Protein AF-A0A4V3BVM6-F1 (afdb_monomer_lite)

Structure (mmCIF, N/CA/C/O backbone):
data_AF-A0A4V3BVM6-F1
#
_entry.id   AF-A0A4V3BVM6-F1
#
loop_
_atom_site.group_PDB
_atom_site.id
_atom_site.type_symbol
_atom_site.label_atom_id
_atom_site.label_alt_id
_atom_site.label_comp_id
_atom_site.label_asym_id
_atom_site.label_entity_id
_atom_site.label_seq_id
_atom_site.pdbx_PDB_ins_code
_atom_site.Cartn_x
_atom_site.Cartn_y
_atom_site.Cartn_z
_atom_site.occupancy
_atom_site.B_iso_or_equiv
_atom_site.auth_seq_id
_atom_site.auth_comp_id
_atom_site.auth_asym_id
_atom_site.auth_atom_id
_atom_site.pdbx_PDB_model_num
ATOM 1 N N . MET A 1 1 ? 6.629 -13.215 -13.857 1.00 62.59 1 MET A N 1
ATOM 2 C CA . MET A 1 1 ? 6.560 -13.419 -12.388 1.00 62.59 1 MET A CA 1
ATOM 3 C C . MET A 1 1 ? 6.311 -12.114 -11.626 1.00 62.59 1 MET A C 1
ATOM 5 O O . MET A 1 1 ? 5.392 -12.102 -10.823 1.00 62.59 1 MET A O 1
ATOM 9 N N . LEU A 1 2 ? 7.014 -11.007 -11.920 1.00 80.50 2 LEU A N 1
ATOM 10 C CA . LEU A 1 2 ? 6.785 -9.691 -11.283 1.00 80.50 2 LEU A CA 1
ATOM 11 C C . LEU A 1 2 ? 5.335 -9.172 -11.369 1.00 80.50 2 LEU A C 1
ATOM 13 O O . LEU A 1 2 ? 4.829 -8.633 -10.396 1.00 80.50 2 LEU A O 1
ATOM 17 N N . PHE A 1 3 ? 4.631 -9.411 -12.483 1.00 84.69 3 PHE A N 1
ATOM 18 C CA . PHE A 1 3 ? 3.216 -9.036 -12.629 1.00 84.69 3 PHE A CA 1
ATOM 19 C C . PHE A 1 3 ? 2.320 -9.600 -11.514 1.00 84.69 3 PHE A C 1
ATOM 21 O O . PHE A 1 3 ? 1.505 -8.877 -10.954 1.00 84.69 3 PHE A O 1
ATOM 28 N N . ILE A 1 4 ? 2.510 -10.873 -11.151 1.00 91.75 4 ILE A N 1
ATOM 29 C CA . ILE A 1 4 ? 1.725 -11.527 -10.094 1.00 91.75 4 ILE A CA 1
ATOM 30 C C . ILE A 1 4 ? 2.033 -10.885 -8.738 1.00 91.75 4 ILE A C 1
ATOM 32 O O . ILE A 1 4 ? 1.122 -10.665 -7.949 1.00 91.75 4 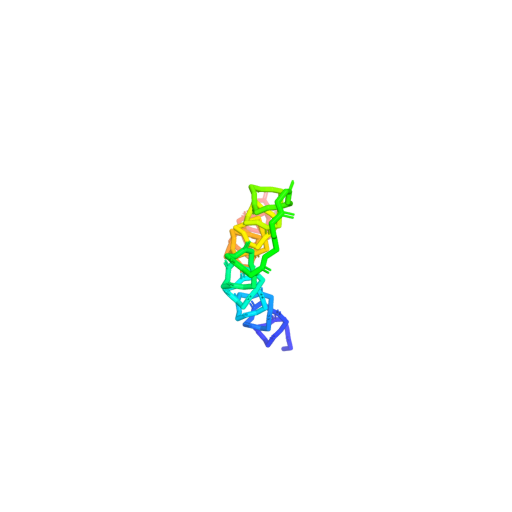ILE A O 1
ATOM 36 N N . VAL A 1 5 ? 3.295 -10.527 -8.485 1.00 92.44 5 VAL A N 1
ATOM 37 C CA . VAL A 1 5 ? 3.701 -9.842 -7.248 1.00 92.44 5 VAL A CA 1
ATOM 38 C C . VAL A 1 5 ? 3.006 -8.486 -7.128 1.00 92.44 5 VAL A C 1
ATOM 40 O O . VAL A 1 5 ? 2.430 -8.192 -6.083 1.00 92.44 5 VAL A O 1
ATOM 43 N N . TYR A 1 6 ? 2.990 -7.685 -8.197 1.00 93.25 6 TYR A N 1
ATOM 44 C CA . TYR A 1 6 ? 2.305 -6.389 -8.191 1.00 93.25 6 TYR A CA 1
ATOM 45 C C . TYR A 1 6 ? 0.782 -6.530 -8.104 1.00 93.25 6 TYR A C 1
ATOM 47 O O . TYR A 1 6 ? 0.145 -5.752 -7.401 1.00 93.25 6 TYR A O 1
ATOM 55 N N . ALA A 1 7 ? 0.193 -7.551 -8.731 1.00 92.81 7 ALA A N 1
ATOM 56 C CA . ALA A 1 7 ? -1.233 -7.842 -8.596 1.00 92.81 7 ALA A CA 1
ATOM 57 C C . ALA A 1 7 ? -1.606 -8.219 -7.150 1.00 92.81 7 ALA A C 1
ATOM 59 O O . ALA A 1 7 ? -2.580 -7.697 -6.612 1.00 92.81 7 ALA A O 1
ATOM 60 N N . ILE A 1 8 ? -0.805 -9.066 -6.493 1.00 96.25 8 ILE A N 1
ATOM 61 C CA . ILE A 1 8 ? -0.990 -9.417 -5.077 1.00 96.25 8 ILE A CA 1
ATOM 62 C C . ILE A 1 8 ? -0.824 -8.182 -4.193 1.00 96.25 8 ILE A C 1
ATOM 64 O O . ILE A 1 8 ? -1.622 -7.981 -3.283 1.00 96.25 8 ILE A O 1
ATOM 68 N N . LEU A 1 9 ? 0.175 -7.339 -4.461 1.00 95.94 9 LEU A N 1
ATOM 69 C CA . LEU A 1 9 ? 0.405 -6.118 -3.691 1.00 95.94 9 LEU A CA 1
ATOM 70 C C . LEU A 1 9 ? -0.756 -5.123 -3.839 1.00 95.94 9 LEU A C 1
ATOM 72 O O . LEU A 1 9 ? -1.156 -4.504 -2.856 1.00 95.94 9 LEU A O 1
ATOM 76 N N . LEU A 1 10 ? -1.334 -5.018 -5.039 1.00 96.50 10 LEU A N 1
ATOM 77 C CA . LEU A 1 10 ? -2.502 -4.181 -5.308 1.00 96.50 10 LEU A CA 1
ATOM 78 C C . LEU A 1 10 ? -3.734 -4.691 -4.551 1.00 96.50 10 LEU A C 1
ATOM 80 O O . LEU A 1 10 ? -4.350 -3.944 -3.794 1.00 96.50 10 LEU A O 1
ATOM 84 N N . VAL A 1 11 ? -4.074 -5.972 -4.719 1.00 97.81 11 VAL A N 1
ATOM 85 C CA . VAL A 1 11 ? -5.237 -6.584 -4.056 1.00 97.81 11 VAL A CA 1
ATOM 86 C C . VAL A 1 11 ? -5.058 -6.586 -2.536 1.00 97.81 11 VAL A C 1
ATOM 88 O O . VAL A 1 11 ? -5.993 -6.272 -1.802 1.00 97.81 11 VAL A O 1
ATOM 91 N N . GLY A 1 12 ? -3.845 -6.865 -2.058 1.00 97.12 12 GLY A N 1
ATOM 92 C CA . GLY A 1 12 ? -3.479 -6.774 -0.649 1.00 97.12 12 GLY A CA 1
ATOM 93 C C . GLY A 1 12 ? -3.642 -5.356 -0.101 1.00 97.12 12 GLY 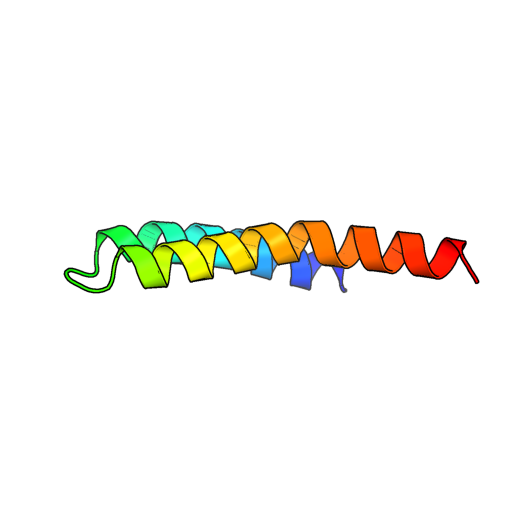A C 1
ATOM 94 O O . GLY A 1 12 ? -4.248 -5.185 0.952 1.00 97.12 12 GLY A O 1
ATOM 95 N N . GLY A 1 13 ? -3.193 -4.333 -0.832 1.00 96.50 13 GLY A N 1
ATOM 96 C CA . GLY A 1 13 ? -3.385 -2.931 -0.455 1.00 96.50 13 GLY A CA 1
ATOM 97 C C . GLY A 1 13 ? -4.862 -2.540 -0.348 1.00 96.50 13 GLY A C 1
ATOM 98 O O . GLY A 1 13 ? -5.267 -1.935 0.646 1.00 96.50 13 GLY A O 1
ATOM 99 N N . MET A 1 14 ? -5.690 -2.959 -1.313 1.00 97.44 14 MET A N 1
ATOM 100 C CA . MET A 1 14 ? -7.145 -2.751 -1.274 1.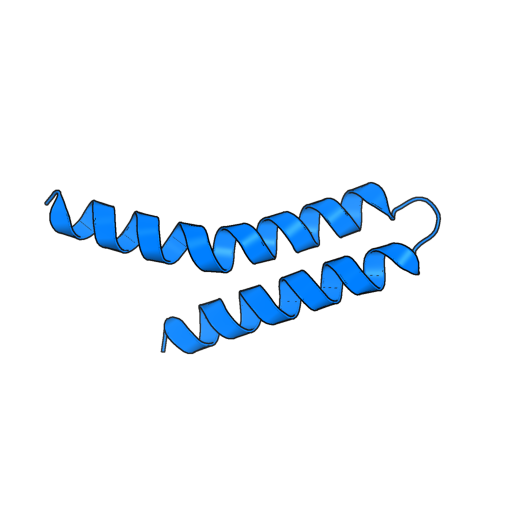00 97.44 14 MET A CA 1
ATOM 101 C C . MET A 1 14 ? -7.794 -3.443 -0.071 1.00 97.44 14 MET A C 1
ATOM 103 O O . MET A 1 14 ? -8.633 -2.852 0.609 1.00 97.44 14 MET A O 1
ATOM 107 N N . PHE A 1 15 ? -7.378 -4.672 0.227 1.00 97.69 15 PHE A N 1
ATOM 108 C CA . PHE A 1 15 ? -7.867 -5.420 1.380 1.00 97.69 15 PHE A CA 1
ATOM 109 C C . PHE A 1 15 ? -7.486 -4.751 2.710 1.00 97.69 15 PHE A C 1
ATOM 111 O O . PHE A 1 15 ? -8.338 -4.588 3.584 1.00 97.69 15 PHE A O 1
ATOM 118 N N . VAL A 1 16 ? -6.238 -4.292 2.848 1.00 97.25 16 VA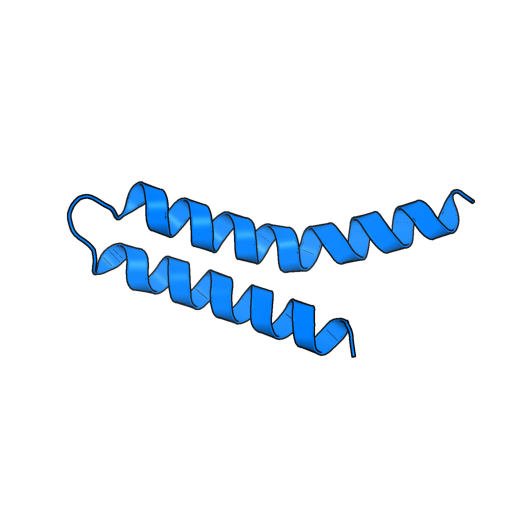L A N 1
ATOM 119 C CA . VAL A 1 16 ? -5.756 -3.574 4.042 1.00 97.25 16 VAL A CA 1
ATOM 120 C C . VAL A 1 16 ? -6.509 -2.251 4.241 1.00 97.25 16 VAL A C 1
ATOM 122 O O . VAL A 1 16 ? -6.891 -1.941 5.370 1.00 97.25 16 VAL A O 1
ATOM 125 N N . MET A 1 17 ? -6.805 -1.510 3.164 1.00 97.12 17 MET A N 1
ATOM 126 C CA . MET A 1 17 ? -7.677 -0.325 3.236 1.00 97.12 17 MET A CA 1
ATOM 127 C C . MET A 1 17 ? -9.106 -0.672 3.672 1.00 97.12 17 MET A C 1
ATOM 129 O O . MET A 1 17 ? -9.731 0.101 4.385 1.00 97.12 17 MET A O 1
ATOM 133 N N . GLY A 1 18 ? -9.640 -1.830 3.282 1.00 96.12 18 GLY A N 1
ATOM 134 C CA . GLY A 1 18 ? -10.943 -2.292 3.769 1.00 96.12 18 GLY A CA 1
ATOM 135 C C . GLY A 1 18 ? -10.927 -2.586 5.273 1.00 96.12 18 GLY A C 1
ATOM 136 O O . GLY A 1 18 ? -11.796 -2.119 6.011 1.00 96.12 18 GLY A O 1
ATOM 137 N N . ILE A 1 19 ? -9.899 -3.301 5.744 1.00 96.25 19 ILE A N 1
ATOM 138 C CA . ILE A 1 19 ? -9.729 -3.657 7.163 1.00 96.25 19 ILE A CA 1
ATOM 139 C C . ILE A 1 19 ? -9.567 -2.425 8.055 1.00 96.25 19 ILE A C 1
ATOM 141 O O . ILE A 1 19 ? -9.955 -2.470 9.225 1.00 96.25 19 ILE A O 1
ATOM 145 N N . SER A 1 20 ? -9.033 -1.312 7.542 1.00 95.62 20 SER A N 1
ATOM 146 C CA . SER A 1 20 ? -8.822 -0.119 8.366 1.00 95.62 20 SER A CA 1
ATOM 147 C C . SER A 1 20 ? -10.111 0.399 9.006 1.00 95.62 20 SER A C 1
ATOM 149 O O . SER A 1 20 ? -10.069 0.957 10.099 1.00 95.62 20 SER A O 1
ATOM 151 N N . PHE A 1 21 ? -11.266 0.180 8.372 1.00 92.81 21 PHE A N 1
ATOM 152 C CA . PHE A 1 21 ? -12.563 0.579 8.925 1.00 92.81 21 PHE A CA 1
ATOM 153 C C . PHE A 1 21 ? -13.021 -0.282 10.108 1.00 92.81 21 PHE A C 1
ATOM 155 O O . PHE A 1 21 ? -13.879 0.147 10.876 1.00 92.81 21 PHE A O 1
ATOM 162 N N . SER A 1 22 ? -12.428 -1.459 10.302 1.00 94.25 22 SER A N 1
ATOM 163 C CA . SER A 1 22 ? -12.728 -2.360 11.419 1.00 94.25 22 SER A CA 1
ATOM 164 C C . SER A 1 22 ? -11.829 -2.142 12.643 1.00 94.25 22 SER A C 1
ATOM 166 O O . SER A 1 22 ? -12.043 -2.792 13.663 1.00 94.25 22 SER A O 1
ATOM 168 N N . LEU A 1 23 ? -10.830 -1.250 12.569 1.00 92.25 23 LEU A N 1
ATOM 169 C CA . LEU A 1 23 ? -9.807 -1.061 13.607 1.00 92.25 23 LEU A CA 1
ATOM 170 C C . LEU A 1 23 ? -9.938 0.300 14.321 1.00 92.25 23 LEU A C 1
ATOM 172 O O . LEU A 1 23 ? -9.259 1.262 13.944 1.00 92.25 23 LEU A O 1
ATOM 176 N N . PRO A 1 24 ? -10.780 0.415 15.366 1.00 90.38 24 PRO A N 1
ATOM 177 C CA . PRO A 1 24 ? -10.940 1.660 16.111 1.00 90.38 2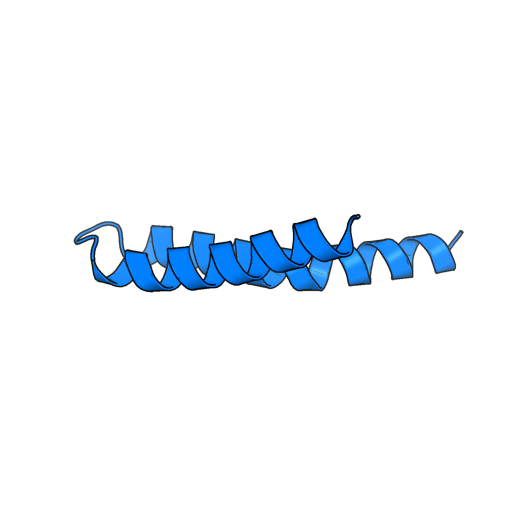4 PRO A CA 1
ATOM 178 C C . PRO A 1 24 ? -9.613 2.144 16.710 1.00 90.38 24 PRO A C 1
ATOM 180 O O . PRO A 1 24 ? -8.885 1.381 17.336 1.00 90.38 24 PRO A O 1
ATOM 183 N N . GLY A 1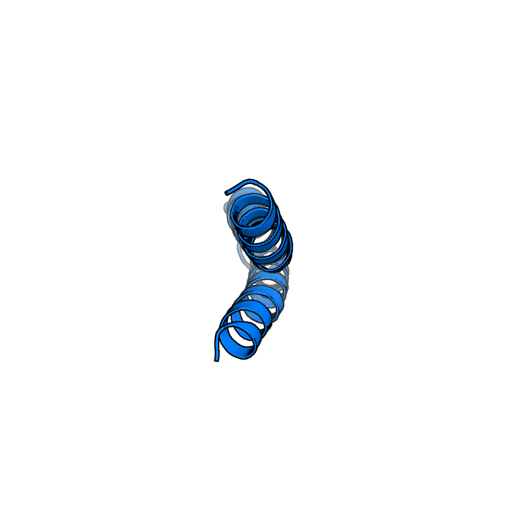 25 ? -9.286 3.422 16.491 1.00 92.44 25 GLY A N 1
ATOM 184 C CA . GLY A 1 25 ? -8.058 4.056 16.988 1.00 92.44 25 GLY A CA 1
ATOM 185 C C . GLY A 1 25 ? -6.833 3.912 16.076 1.00 92.44 25 GLY A C 1
ATOM 186 O O . GLY A 1 25 ? -5.895 4.693 16.208 1.00 92.44 25 GLY A O 1
ATOM 187 N N . LEU A 1 26 ? -6.850 2.985 15.111 1.00 94.69 26 LEU A N 1
ATOM 188 C CA . LEU A 1 26 ? -5.764 2.784 14.137 1.00 94.69 26 LEU A CA 1
ATOM 189 C C . LEU A 1 26 ? -6.208 2.988 12.680 1.00 94.69 26 LEU A C 1
ATOM 191 O O . LEU A 1 26 ? -5.399 2.784 11.773 1.00 94.69 26 LEU A O 1
ATOM 195 N N . GLN A 1 27 ? -7.457 3.415 12.442 1.00 95.94 27 GLN A N 1
ATOM 196 C CA . GLN A 1 27 ? -8.038 3.489 11.094 1.00 95.94 27 GLN A CA 1
ATOM 197 C C . GLN A 1 27 ? -7.139 4.253 10.117 1.00 95.94 27 GLN A C 1
ATOM 199 O O . GLN A 1 27 ? -6.794 3.740 9.058 1.00 95.94 27 GLN A O 1
ATOM 204 N N . ALA A 1 28 ? -6.723 5.467 10.486 1.00 95.38 28 ALA A N 1
ATOM 205 C CA . ALA A 1 28 ? -5.955 6.333 9.597 1.00 95.38 28 ALA A CA 1
ATOM 206 C C . ALA A 1 28 ? -4.607 5.711 9.206 1.00 95.38 28 ALA A C 1
ATOM 208 O O . ALA A 1 28 ? -4.236 5.717 8.035 1.00 95.38 28 ALA A O 1
ATOM 209 N N . LEU A 1 29 ? -3.894 5.128 10.173 1.00 97.25 29 LEU A N 1
ATOM 210 C CA . LEU A 1 29 ? -2.585 4.526 9.938 1.00 97.25 29 LEU A CA 1
ATOM 211 C C . LEU A 1 29 ? -2.694 3.316 9.001 1.00 97.25 29 LEU A C 1
ATOM 213 O O . LEU A 1 29 ? -1.964 3.229 8.016 1.00 97.25 29 LEU A O 1
ATOM 217 N N . VAL A 1 30 ? -3.633 2.408 9.276 1.00 97.12 30 VAL A N 1
ATOM 218 C CA . VAL A 1 30 ? -3.825 1.190 8.472 1.00 97.12 30 VAL A CA 1
ATOM 219 C C . VAL A 1 30 ? -4.315 1.535 7.064 1.00 97.12 30 VAL A C 1
ATOM 221 O O . VAL A 1 30 ? -3.847 0.945 6.090 1.00 97.12 30 VAL A O 1
ATOM 224 N N . PHE A 1 31 ? -5.180 2.543 6.937 1.00 97.44 31 PHE A N 1
ATOM 225 C CA . PHE A 1 31 ? -5.626 3.041 5.640 1.00 97.44 31 PHE A CA 1
ATOM 226 C C . PHE A 1 31 ? -4.456 3.581 4.809 1.00 97.44 31 PHE A C 1
ATOM 228 O O . PHE A 1 31 ? -4.301 3.204 3.649 1.00 97.44 31 PHE A O 1
ATOM 235 N N . ILE A 1 32 ? -3.591 4.409 5.408 1.00 97.94 32 ILE A N 1
ATOM 236 C CA . ILE A 1 32 ? -2.402 4.953 4.732 1.00 97.94 32 ILE A CA 1
ATOM 237 C C . ILE A 1 32 ? -1.473 3.823 4.279 1.00 97.94 32 ILE A C 1
ATOM 239 O O . ILE A 1 32 ? -0.968 3.866 3.159 1.00 97.94 32 ILE A O 1
ATOM 243 N N . VAL A 1 33 ? -1.272 2.788 5.098 1.00 97.75 33 VAL A N 1
ATOM 244 C CA . VAL A 1 33 ? -0.455 1.626 4.709 1.00 97.75 33 VAL A CA 1
ATOM 245 C C . VAL A 1 33 ? -1.050 0.914 3.490 1.00 97.75 33 VAL A C 1
ATOM 247 O O . VAL A 1 33 ? -0.327 0.657 2.526 1.00 97.75 33 VAL A O 1
ATOM 250 N N . GLY A 1 34 ? -2.357 0.639 3.488 1.00 97.25 34 GLY A N 1
ATOM 251 C CA . GLY A 1 34 ? -3.026 0.012 2.343 1.00 97.25 34 GLY A CA 1
ATOM 252 C C . GLY A 1 34 ? -2.994 0.880 1.076 1.00 97.25 34 GLY A C 1
ATOM 253 O O . GLY A 1 34 ? -2.784 0.372 -0.033 1.00 97.25 34 GLY A O 1
ATOM 254 N N . LEU A 1 35 ? -3.112 2.201 1.238 1.00 97.62 35 LEU A N 1
ATOM 255 C CA . LEU A 1 35 ? -2.963 3.166 0.151 1.00 97.62 35 LEU A CA 1
ATOM 256 C C . LEU A 1 35 ? -1.546 3.122 -0.432 1.00 97.62 35 LEU A C 1
ATOM 258 O O . LEU A 1 35 ? -1.391 3.004 -1.646 1.00 97.62 35 LEU A O 1
ATOM 262 N N . LEU A 1 36 ? -0.513 3.154 0.414 1.00 97.81 36 LEU A N 1
ATOM 263 C CA . LEU A 1 36 ? 0.884 3.088 -0.020 1.00 97.81 36 LEU A CA 1
ATOM 264 C C . LEU A 1 36 ? 1.203 1.772 -0.734 1.00 97.81 36 LEU A C 1
ATOM 266 O O . LEU A 1 36 ? 1.897 1.798 -1.748 1.00 97.81 36 LEU A O 1
ATOM 270 N N . MET A 1 37 ? 0.666 0.641 -0.267 1.00 97.12 37 MET A N 1
ATOM 271 C CA . MET A 1 37 ? 0.797 -0.644 -0.968 1.00 97.12 37 MET A CA 1
ATOM 272 C C . MET A 1 37 ? 0.186 -0.585 -2.372 1.00 97.12 37 MET A C 1
ATOM 274 O O . MET A 1 37 ? 0.824 -0.997 -3.341 1.00 97.12 37 MET A O 1
ATOM 278 N N . SER A 1 38 ? -1.013 -0.013 -2.496 1.00 96.81 38 SER A N 1
ATOM 279 C CA . SER A 1 38 ? -1.713 0.117 -3.781 1.00 96.81 38 SER A CA 1
ATOM 280 C C . SER A 1 38 ? -0.967 1.044 -4.746 1.00 96.81 38 SER A C 1
ATOM 282 O O . SER A 1 38 ? -0.798 0.720 -5.921 1.00 96.81 38 SER A O 1
ATOM 284 N N . VAL A 1 39 ? -0.457 2.174 -4.244 1.00 97.25 39 VAL A N 1
ATOM 285 C CA . VAL A 1 39 ? 0.365 3.111 -5.025 1.00 97.25 39 VAL A CA 1
ATOM 286 C C . VAL A 1 39 ? 1.677 2.455 -5.450 1.00 97.25 39 VAL A C 1
ATOM 288 O O . VAL A 1 39 ? 2.060 2.569 -6.612 1.00 97.25 39 VAL A O 1
ATOM 291 N N . ALA A 1 40 ? 2.352 1.729 -4.556 1.00 95.38 40 ALA A N 1
ATOM 292 C CA . ALA A 1 40 ? 3.604 1.045 -4.866 1.00 95.38 40 ALA A CA 1
ATOM 293 C C . ALA A 1 40 ? 3.417 -0.051 -5.926 1.00 95.38 40 ALA A C 1
ATOM 295 O O . ALA A 1 40 ? 4.255 -0.184 -6.817 1.00 95.38 40 ALA A O 1
ATOM 296 N N . ALA A 1 41 ? 2.302 -0.785 -5.885 1.00 95.88 41 ALA A N 1
ATOM 297 C CA . ALA A 1 41 ? 1.989 -1.816 -6.872 1.00 95.88 41 ALA A CA 1
ATOM 298 C C . ALA A 1 41 ? 1.961 -1.288 -8.317 1.00 95.88 41 ALA A C 1
ATOM 300 O O . ALA A 1 41 ? 2.298 -2.024 -9.242 1.00 95.88 41 ALA A O 1
ATOM 301 N N . ILE A 1 42 ? 1.603 -0.016 -8.504 1.00 94.12 42 ILE A N 1
ATOM 302 C CA . ILE A 1 42 ? 1.530 0.635 -9.818 1.00 94.12 42 ILE A CA 1
ATOM 303 C C . ILE A 1 42 ? 2.791 1.463 -10.092 1.00 94.12 42 ILE A C 1
ATOM 305 O O . ILE A 1 42 ? 3.388 1.368 -11.161 1.00 94.12 42 ILE A O 1
ATOM 309 N N . GLY A 1 43 ? 3.223 2.272 -9.126 1.00 94.06 43 GLY A N 1
ATOM 310 C CA . GLY A 1 43 ? 4.321 3.220 -9.297 1.00 94.06 43 GLY A CA 1
ATOM 311 C C . GLY A 1 43 ? 5.687 2.553 -9.448 1.00 94.06 43 GLY A C 1
ATOM 312 O O . GLY A 1 43 ? 6.489 2.999 -10.265 1.00 94.06 43 GLY A O 1
ATOM 313 N N . VAL A 1 44 ? 5.950 1.466 -8.714 1.00 92.69 44 VAL A N 1
ATOM 314 C CA . VAL A 1 44 ? 7.239 0.753 -8.763 1.00 92.69 44 VAL A CA 1
ATOM 315 C C . VAL A 1 44 ? 7.542 0.177 -10.153 1.00 92.69 44 VAL A C 1
ATOM 317 O O . VAL A 1 44 ? 8.622 0.472 -10.662 1.00 92.69 44 VAL A O 1
ATOM 320 N N . PRO A 1 45 ? 6.657 -0.605 -10.810 1.00 90.31 45 PRO A N 1
ATOM 321 C CA . PRO A 1 45 ? 6.962 -1.144 -12.136 1.00 90.31 45 PRO A CA 1
ATOM 322 C C . PRO A 1 45 ? 7.109 -0.053 -13.203 1.00 90.31 45 PRO A C 1
ATOM 324 O O . PRO A 1 45 ? 7.964 -0.174 -14.077 1.00 90.31 45 PRO A O 1
ATOM 327 N N . ILE A 1 46 ? 6.334 1.034 -13.111 1.00 90.94 46 ILE A N 1
ATOM 328 C CA . ILE A 1 46 ? 6.456 2.181 -14.026 1.00 90.94 46 ILE A CA 1
ATOM 329 C C . ILE A 1 46 ? 7.821 2.856 -13.855 1.00 90.94 46 ILE A C 1
ATOM 331 O O . ILE A 1 46 ? 8.527 3.088 -14.837 1.00 90.94 46 ILE A O 1
ATOM 335 N N . ALA A 1 47 ? 8.216 3.144 -12.613 1.00 90.31 47 ALA A N 1
ATOM 336 C CA . ALA A 1 47 ? 9.500 3.769 -12.315 1.00 90.31 47 ALA A CA 1
ATOM 337 C C . ALA A 1 47 ? 10.684 2.871 -12.706 1.00 90.31 47 ALA A C 1
ATOM 339 O O . ALA A 1 47 ? 11.676 3.364 -13.244 1.00 90.31 47 ALA A O 1
ATOM 340 N N . ALA A 1 48 ? 10.571 1.560 -12.481 1.00 87.75 48 ALA A N 1
ATOM 341 C CA . ALA A 1 48 ? 11.584 0.590 -12.881 1.00 87.75 48 ALA A CA 1
ATOM 342 C C . ALA A 1 48 ? 11.766 0.563 -14.408 1.00 87.75 48 ALA A C 1
ATOM 344 O O . ALA A 1 48 ? 12.891 0.727 -14.880 1.00 87.75 48 ALA A O 1
ATOM 345 N N . GLY A 1 49 ? 10.674 0.468 -15.175 1.00 84.81 49 GLY A N 1
ATOM 346 C CA . GLY A 1 49 ? 10.743 0.471 -16.640 1.00 84.81 49 GLY A CA 1
ATOM 347 C C . GLY A 1 49 ? 11.256 1.794 -17.225 1.00 84.81 49 GLY A C 1
ATOM 348 O O . GLY A 1 49 ? 11.988 1.795 -18.217 1.00 84.81 49 GLY A O 1
ATOM 349 N N . ALA A 1 50 ? 10.937 2.930 -16.593 1.00 83.62 50 ALA A N 1
ATOM 350 C CA . ALA A 1 50 ? 11.477 4.236 -16.979 1.00 83.62 50 ALA A CA 1
ATOM 351 C C . ALA A 1 50 ? 12.991 4.351 -16.725 1.00 83.62 50 ALA A C 1
ATOM 353 O O . ALA A 1 50 ? 13.704 4.980 -17.508 1.00 83.62 50 ALA A O 1
ATOM 354 N N . ASN A 1 51 ? 13.493 3.743 -15.647 1.00 85.31 51 ASN A N 1
ATOM 355 C CA . ASN A 1 51 ? 14.919 3.736 -15.330 1.00 85.31 51 ASN A CA 1
ATOM 356 C C . ASN A 1 51 ? 15.725 2.854 -16.298 1.00 85.31 51 ASN A C 1
ATOM 358 O O . ASN A 1 51 ? 16.853 3.204 -16.638 1.00 85.31 51 ASN A O 1
ATOM 362 N N . GLU A 1 52 ? 15.148 1.748 -16.773 1.00 79.44 52 GLU A N 1
ATOM 363 C CA . GLU A 1 52 ? 15.771 0.893 -17.794 1.00 79.44 52 GLU A CA 1
ATOM 364 C C . GLU A 1 52 ? 15.929 1.615 -19.137 1.00 79.44 52 GLU A C 1
ATOM 366 O O . GLU A 1 52 ? 16.975 1.496 -19.758 1.00 79.44 52 GLU A O 1
ATOM 371 N N . HIS A 1 53 ? 14.954 2.435 -19.549 1.00 72.62 53 HIS A N 1
ATOM 372 C CA . HIS A 1 53 ? 15.036 3.216 -20.796 1.00 72.62 53 HIS A CA 1
ATOM 373 C C . HIS A 1 53 ? 16.063 4.356 -20.759 1.00 72.62 53 HIS A C 1
ATOM 375 O O . HIS A 1 53 ? 16.396 4.924 -21.797 1.00 72.62 53 HIS A O 1
ATOM 381 N N . ARG A 1 54 ? 16.518 4.750 -19.565 1.00 73.38 54 ARG A N 1
ATOM 382 C CA . ARG A 1 54 ? 17.458 5.862 -19.374 1.00 73.38 54 ARG A CA 1
ATOM 383 C C . ARG A 1 54 ? 18.926 5.415 -19.376 1.00 73.38 54 ARG A C 1
ATOM 385 O O . ARG A 1 54 ? 19.799 6.281 -19.319 1.00 73.38 54 ARG A O 1
ATOM 392 N N . ARG A 1 55 ? 19.184 4.104 -19.372 1.00 56.81 55 ARG A N 1
ATOM 393 C CA . ARG A 1 55 ? 20.514 3.483 -19.447 1.00 56.81 55 ARG A CA 1
ATOM 394 C C . ARG A 1 55 ? 20.806 3.005 -20.860 1.00 56.81 55 ARG A C 1
ATOM 396 O O . ARG A 1 55 ? 21.997 3.080 -21.225 1.00 56.81 55 ARG A O 1
#

Secondary structure (DSSP, 8-state):
-HHHHHHHHHHHHHHHHHHGGGSTTTHHHHHHHHHHHHHHHHHHHHHHHHHHTT-

Sequence (55 aa):
MLFIVYAILLVGGMFVMGISFSLPGLQALVFIVGLLMSVAAIGVPIAAGANEHRR

Foldseek 3Di:
DLLVVLVCLQVVLVVQLVCLVVDPPCNVVSNVVSVVSNCCSPVVVVVVVVVVVVD

Radius of gyration: 13.7 Å; chains: 1; bounding box: 33×20×38 Å

pLDDT: mean 91.68, std 8.59, range [56.81, 97.94]